Protein AF-Q31QG9-F1 (afdb_monomer_lite)

Organism: Synechococcus elongatus (strain ATCC 33912 / PCC 7942 / FACHB-805) (NCBI:txid1140)

Radius of gyration: 19.92 Å; chains: 1; bounding box: 50×26×46 Å

Sequence (46 aa):
MRSPRTMDFKLVLLLLTIPFTLATLYFGTRNGFYDSDDYHGNGTAH

Secondary structure (DSSP, 8-state):
-PPP-PPPHHHHHHHHHHHHHHHHHHHHT---STTSTT--S-SS--

Structure (mmCIF, N/CA/C/O backbone):
data_AF-Q31QG9-F1
#
_entry.id   AF-Q31QG9-F1
#
loop_
_atom_site.group_PDB
_atom_site.id
_atom_site.type_symbol
_atom_site.label_atom_id
_atom_site.label_alt_id
_atom_site.label_comp_id
_atom_site.label_asym_id
_atom_site.label_entity_id
_atom_site.label_seq_id
_atom_site.pdbx_PDB_ins_code
_atom_site.Cartn_x
_atom_site.Cartn_y
_atom_site.Cartn_z
_atom_site.occupancy
_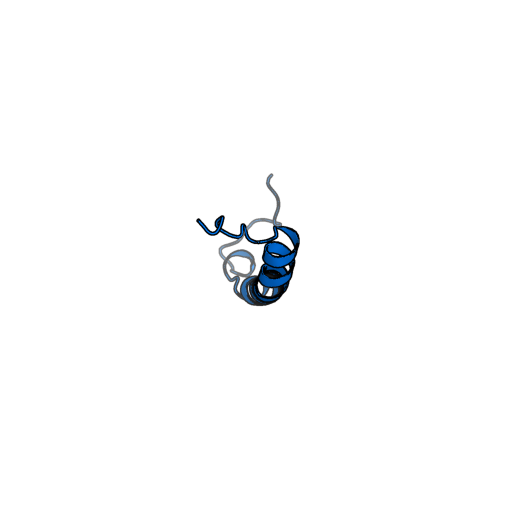atom_site.B_iso_or_equiv
_atom_site.auth_seq_id
_atom_site.auth_comp_id
_atom_site.auth_asym_id
_atom_site.auth_atom_id
_atom_site.pdbx_PDB_model_num
ATOM 1 N N . MET A 1 1 ? -35.759 1.674 25.627 1.00 53.25 1 MET A N 1
ATOM 2 C CA . MET A 1 1 ? -35.057 2.135 24.406 1.00 53.25 1 MET A CA 1
ATOM 3 C C . MET A 1 1 ? -33.605 1.676 24.496 1.00 53.25 1 MET A C 1
ATOM 5 O O . MET A 1 1 ? -32.957 2.022 25.475 1.00 53.25 1 MET A O 1
ATOM 9 N N . ARG A 1 2 ? -33.108 0.831 23.580 1.00 66.56 2 ARG A N 1
ATOM 10 C CA . ARG A 1 2 ? -31.682 0.448 23.558 1.00 66.56 2 ARG A CA 1
ATOM 11 C C . ARG A 1 2 ? -30.907 1.521 22.792 1.00 66.56 2 ARG A C 1
ATOM 13 O O . ARG A 1 2 ? -31.261 1.818 21.657 1.00 66.56 2 ARG A O 1
ATOM 20 N N . SER A 1 3 ? -29.893 2.098 23.431 1.00 70.12 3 SER A N 1
ATOM 21 C CA . SER A 1 3 ? -28.958 3.032 22.795 1.00 70.12 3 SER A CA 1
ATOM 22 C C . SER A 1 3 ? -28.213 2.339 21.638 1.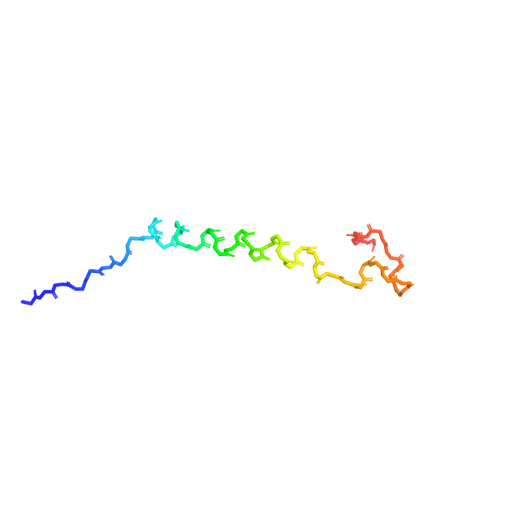00 70.12 3 SER A C 1
ATOM 24 O O . SER A 1 3 ? -27.818 1.177 21.813 1.00 70.12 3 SER A O 1
ATOM 26 N N . PRO A 1 4 ? -28.013 2.993 20.476 1.00 71.44 4 PRO A N 1
ATOM 27 C CA . PRO A 1 4 ? -27.158 2.466 19.420 1.00 71.44 4 PRO A CA 1
ATOM 28 C C . PRO A 1 4 ? -25.736 2.280 19.954 1.00 71.44 4 PRO A C 1
ATOM 30 O O . PRO A 1 4 ? -25.154 3.189 20.544 1.00 71.44 4 PRO A O 1
ATOM 33 N N . ARG A 1 5 ? -25.164 1.091 19.762 1.00 75.69 5 ARG A N 1
ATOM 34 C CA . ARG A 1 5 ? -23.775 0.831 20.143 1.00 75.69 5 ARG A CA 1
ATOM 35 C C . ARG A 1 5 ? -22.864 1.404 19.057 1.00 75.69 5 ARG A C 1
ATOM 37 O O . ARG A 1 5 ? -22.782 0.834 17.974 1.00 75.69 5 ARG A O 1
ATOM 44 N N . THR A 1 6 ? -22.197 2.517 19.340 1.00 79.19 6 THR A N 1
ATOM 45 C CA . THR A 1 6 ? -21.141 3.060 18.476 1.00 79.19 6 THR A CA 1
ATOM 46 C C . THR A 1 6 ? -19.999 2.046 18.366 1.00 79.19 6 THR A C 1
ATOM 48 O O . THR A 1 6 ? -19.599 1.459 19.373 1.00 79.19 6 THR A O 1
ATOM 51 N N . MET A 1 7 ? -19.489 1.812 17.153 1.00 82.31 7 MET A N 1
ATOM 52 C CA . MET A 1 7 ? -18.304 0.973 16.958 1.00 82.31 7 MET A CA 1
ATOM 53 C C . MET A 1 7 ? -17.066 1.640 17.559 1.00 82.31 7 MET A C 1
ATOM 55 O O . MET A 1 7 ? -16.839 2.833 17.364 1.00 82.31 7 MET A O 1
ATOM 59 N N . ASP A 1 8 ? -16.254 0.851 18.260 1.00 93.00 8 ASP A N 1
ATOM 60 C CA . ASP A 1 8 ? -14.980 1.315 18.801 1.00 93.00 8 ASP A CA 1
ATOM 61 C C . ASP A 1 8 ? -14.011 1.630 17.650 1.00 93.00 8 ASP A C 1
ATOM 63 O O . ASP A 1 8 ? -13.724 0.781 16.804 1.00 93.00 8 ASP A O 1
ATOM 67 N N . PHE A 1 9 ? -13.494 2.857 17.622 1.00 93.81 9 PHE A N 1
ATOM 68 C CA . PHE A 1 9 ? -12.549 3.316 16.608 1.00 93.81 9 PHE A CA 1
ATOM 69 C C . PHE A 1 9 ? -11.275 2.457 16.544 1.00 93.81 9 PHE A C 1
ATOM 71 O O . PHE A 1 9 ? -10.762 2.197 15.457 1.00 93.81 9 PHE A O 1
ATOM 78 N N . LYS A 1 10 ? -10.791 1.945 17.683 1.00 95.12 10 LYS A N 1
ATOM 79 C CA . LYS A 1 10 ? -9.639 1.033 17.733 1.00 95.12 10 LYS A CA 1
ATOM 80 C C . LYS A 1 10 ? -9.935 -0.263 16.989 1.00 95.12 10 LYS A C 1
ATOM 82 O O . LYS A 1 10 ? -9.061 -0.783 16.301 1.00 95.12 10 LYS A O 1
ATOM 87 N N . LEU A 1 11 ? -11.167 -0.763 17.098 1.00 94.69 11 LEU A N 1
ATOM 88 C CA . LEU A 1 11 ? -11.602 -1.962 16.385 1.00 94.69 11 LEU A CA 1
ATOM 89 C C . LEU A 1 11 ? -11.655 -1.713 14.872 1.00 94.69 11 LEU A C 1
ATOM 91 O O . LEU A 1 11 ? -11.211 -2.555 14.098 1.00 94.69 11 LEU A O 1
ATOM 95 N N . VAL A 1 12 ? -12.153 -0.547 14.450 1.00 95.50 12 VAL A N 1
ATOM 96 C CA . VAL A 1 12 ? -12.182 -0.153 13.032 1.00 95.50 12 VAL A CA 1
ATOM 97 C C . VAL A 1 12 ? -10.767 -0.086 12.459 1.00 95.50 12 VAL A C 1
ATOM 99 O O . VAL A 1 12 ? -10.510 -0.664 11.405 1.00 95.50 12 VAL A O 1
ATOM 102 N N . LEU A 1 13 ? -9.836 0.558 13.166 1.00 96.94 13 LEU A N 1
ATOM 103 C CA . LEU A 1 13 ? -8.438 0.623 12.742 1.00 96.94 13 LEU A CA 1
ATOM 104 C C . LEU A 1 13 ? -7.811 -0.768 12.628 1.00 96.94 13 LEU A C 1
ATOM 106 O O . LEU A 1 13 ? -7.227 -1.074 11.594 1.00 96.94 13 LEU A O 1
ATOM 110 N N . LEU A 1 14 ? -7.989 -1.623 13.642 1.00 96.50 14 LEU A N 1
ATOM 111 C CA . LEU A 1 14 ? -7.441 -2.981 13.640 1.00 96.50 14 LEU A CA 1
ATOM 112 C C . LEU A 1 14 ? -7.922 -3.789 12.425 1.00 96.50 14 LEU A C 1
ATOM 114 O O . LEU A 1 14 ? -7.129 -4.483 11.789 1.00 96.50 14 LEU A O 1
ATOM 118 N N . LEU A 1 15 ? -9.209 -3.673 12.084 1.00 96.81 15 LEU A N 1
ATOM 119 C CA . LEU A 1 15 ? -9.794 -4.365 10.935 1.00 96.81 15 LEU A CA 1
ATOM 120 C C . LEU A 1 15 ? -9.308 -3.807 9.595 1.00 96.81 15 LEU A C 1
ATOM 122 O O . LEU A 1 15 ? -9.157 -4.574 8.649 1.00 96.81 15 LEU A O 1
ATOM 126 N N . LEU A 1 16 ? -9.054 -2.499 9.499 1.00 98.25 16 LEU A N 1
ATOM 127 C CA . LEU A 1 16 ? -8.602 -1.865 8.259 1.00 98.25 16 LEU A CA 1
ATOM 128 C C . LEU A 1 16 ? -7.101 -2.019 8.010 1.00 98.25 16 LEU A C 1
ATOM 130 O O . LEU A 1 16 ? -6.695 -2.050 6.850 1.00 98.25 16 LEU A O 1
ATOM 134 N N . THR A 1 17 ? -6.274 -2.156 9.050 1.00 98.38 17 THR A 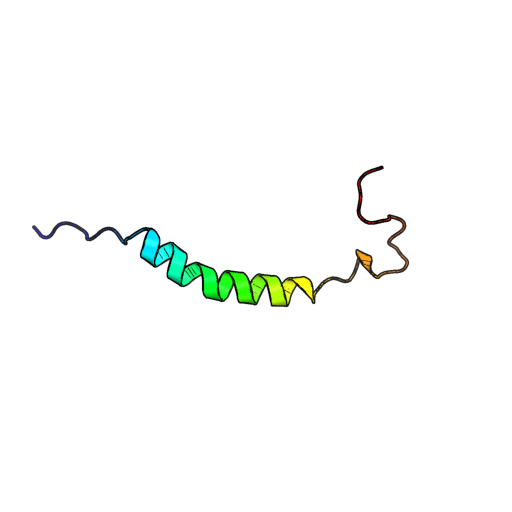N 1
ATOM 135 C CA . THR A 1 17 ? -4.819 -2.292 8.887 1.00 98.38 17 THR A CA 1
ATOM 136 C C . THR A 1 17 ? -4.448 -3.492 8.017 1.00 98.38 17 THR A C 1
ATOM 138 O O . THR A 1 17 ? -3.606 -3.358 7.138 1.00 98.38 17 THR A O 1
ATOM 141 N N . ILE A 1 18 ? -5.101 -4.642 8.202 1.00 97.88 18 ILE A N 1
ATOM 142 C CA . ILE A 1 18 ? -4.781 -5.870 7.457 1.00 97.88 18 ILE A CA 1
ATOM 143 C C . ILE A 1 18 ? -4.998 -5.701 5.938 1.00 97.88 18 ILE A C 1
ATOM 145 O O . ILE A 1 18 ? -4.031 -5.856 5.188 1.00 97.88 18 ILE A O 1
ATOM 149 N N . PRO A 1 19 ? -6.208 -5.369 5.441 1.00 98.38 19 PRO A N 1
ATOM 150 C CA . PRO A 1 19 ? -6.418 -5.173 4.010 1.00 98.38 19 PRO A CA 1
ATOM 151 C C . PRO A 1 19 ? -5.637 -3.972 3.472 1.00 98.38 19 PRO A C 1
ATOM 153 O O . PRO A 1 19 ? -5.177 -4.034 2.337 1.00 98.38 19 PRO A O 1
ATOM 156 N N . PHE A 1 20 ? -5.432 -2.916 4.268 1.00 98.44 20 PHE A N 1
ATOM 157 C CA . PHE A 1 20 ? -4.605 -1.778 3.866 1.00 98.44 20 PHE A CA 1
ATOM 158 C C . PHE A 1 20 ? -3.162 -2.206 3.578 1.00 98.44 20 PHE A C 1
ATOM 160 O O . PHE A 1 20 ? -2.659 -1.928 2.496 1.00 98.44 20 PHE A O 1
ATOM 167 N N . THR A 1 21 ? -2.515 -2.936 4.490 1.00 98.62 21 THR A N 1
ATOM 168 C CA . THR A 1 21 ? -1.140 -3.421 4.297 1.00 98.62 21 THR A CA 1
ATOM 169 C C . THR A 1 21 ? -1.026 -4.383 3.114 1.00 98.62 21 THR A C 1
ATOM 171 O O . THR A 1 21 ? -0.083 -4.294 2.334 1.00 98.62 21 THR A O 1
ATOM 174 N N . LEU A 1 22 ? -1.982 -5.298 2.937 1.00 98.62 22 LEU A N 1
ATOM 175 C CA . LEU A 1 22 ? -1.966 -6.195 1.777 1.00 98.62 22 LEU A CA 1
ATOM 176 C C . LEU A 1 22 ? -2.164 -5.426 0.465 1.00 98.62 22 LEU A C 1
ATOM 178 O O . LEU A 1 22 ? -1.490 -5.715 -0.523 1.00 98.62 22 LEU A O 1
ATOM 182 N N . ALA A 1 23 ? -3.046 -4.423 0.458 1.00 98.44 23 ALA A N 1
ATOM 183 C CA . ALA A 1 23 ? -3.265 -3.572 -0.701 1.00 98.44 23 ALA A CA 1
ATOM 184 C C . ALA A 1 23 ? -2.021 -2.740 -1.037 1.00 98.44 23 ALA A C 1
ATOM 186 O O . ALA A 1 23 ? -1.663 -2.666 -2.208 1.00 98.44 23 ALA A O 1
ATOM 187 N N . THR A 1 24 ? -1.329 -2.155 -0.052 1.00 98.00 24 THR A N 1
ATOM 188 C CA . THR A 1 24 ? -0.105 -1.382 -0.318 1.00 98.00 24 THR A CA 1
ATOM 189 C C . THR A 1 24 ? 0.998 -2.254 -0.902 1.00 98.00 24 THR A C 1
ATOM 191 O O . THR A 1 24 ? 1.624 -1.850 -1.879 1.00 98.00 24 THR A O 1
ATOM 194 N N . LEU A 1 25 ? 1.194 -3.468 -0.377 1.00 98.12 25 LEU A N 1
ATOM 195 C CA . LEU A 1 25 ? 2.137 -4.432 -0.949 1.00 98.12 25 LEU A CA 1
ATOM 196 C C . LEU A 1 25 ? 1.744 -4.815 -2.379 1.00 98.12 25 LEU A C 1
ATOM 198 O O . LEU A 1 25 ? 2.591 -4.819 -3.268 1.00 98.12 25 LEU A O 1
ATOM 202 N N . TYR A 1 26 ? 0.461 -5.093 -2.622 1.00 98.00 26 TYR A N 1
ATOM 203 C CA . TYR A 1 26 ? -0.024 -5.439 -3.954 1.00 98.00 26 TYR A CA 1
ATOM 204 C C . TYR A 1 26 ? 0.178 -4.290 -4.949 1.00 98.00 26 TYR A C 1
ATOM 206 O O . TYR A 1 26 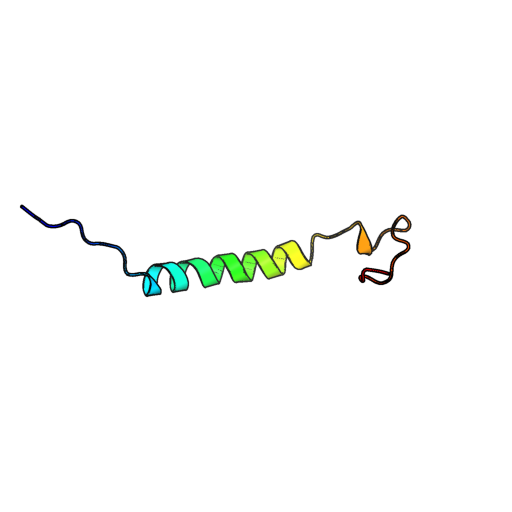? 0.865 -4.467 -5.953 1.00 98.00 26 TYR A O 1
ATOM 214 N N . PHE A 1 27 ? -0.366 -3.103 -4.672 1.00 97.38 27 PHE A N 1
ATOM 215 C CA . PHE A 1 27 ? -0.282 -1.956 -5.579 1.00 97.38 27 PHE A CA 1
ATOM 216 C C . PHE A 1 27 ? 1.144 -1.427 -5.741 1.00 97.38 27 PHE A C 1
ATOM 218 O O . PHE A 1 27 ? 1.477 -0.953 -6.822 1.00 97.38 27 PHE A O 1
ATOM 225 N N . GLY A 1 28 ? 2.011 -1.597 -4.738 1.00 95.38 28 GLY A N 1
ATOM 226 C CA . GLY A 1 28 ? 3.438 -1.296 -4.858 1.00 95.38 28 GLY A CA 1
ATOM 227 C C . GLY A 1 28 ? 4.144 -2.101 -5.957 1.00 95.38 28 GLY A C 1
ATOM 228 O O . GLY A 1 28 ? 5.104 -1.616 -6.540 1.00 95.38 28 GLY A O 1
ATOM 229 N N . THR A 1 29 ? 3.641 -3.295 -6.295 1.00 95.56 29 THR A N 1
ATOM 230 C CA . THR A 1 29 ? 4.158 -4.114 -7.414 1.00 95.56 29 THR A CA 1
ATOM 231 C C . THR A 1 29 ? 3.471 -3.841 -8.754 1.00 95.56 29 THR A C 1
ATOM 233 O O . THR A 1 29 ? 3.862 -4.401 -9.776 1.00 95.56 29 THR A O 1
ATOM 236 N N . ARG A 1 30 ? 2.412 -3.022 -8.773 1.00 95.00 30 ARG A N 1
ATOM 237 C CA . ARG A 1 30 ? 1.570 -2.760 -9.952 1.00 95.00 30 ARG A CA 1
ATOM 238 C C . ARG A 1 30 ? 1.784 -1.345 -10.481 1.00 95.00 30 ARG A C 1
ATOM 240 O O . ARG A 1 30 ? 0.832 -0.592 -10.658 1.00 95.00 30 ARG A O 1
ATOM 247 N N . ASN A 1 31 ? 3.038 -1.002 -10.736 1.00 90.06 31 ASN A N 1
ATOM 248 C CA . ASN A 1 31 ? 3.421 0.225 -11.420 1.00 90.06 31 ASN A CA 1
ATOM 249 C C . ASN A 1 31 ? 3.988 -0.106 -12.813 1.00 90.06 31 ASN A C 1
ATOM 251 O O . ASN A 1 31 ? 4.340 -1.251 -13.079 1.00 90.06 31 ASN A O 1
ATOM 255 N N . GLY A 1 32 ? 4.031 0.878 -13.710 1.00 91.31 32 GLY A N 1
ATOM 256 C CA . GLY A 1 32 ? 4.597 0.688 -15.050 1.00 91.31 32 GLY A CA 1
ATOM 257 C C . GLY A 1 32 ? 5.168 1.954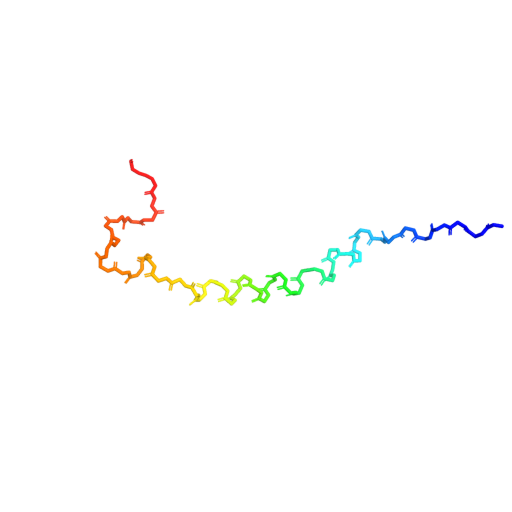 -15.674 1.00 91.31 32 GLY A C 1
ATOM 258 O O . GLY A 1 32 ? 6.102 1.864 -16.456 1.00 91.31 32 GLY A O 1
ATOM 259 N N . PHE A 1 33 ? 4.666 3.135 -15.299 1.00 93.75 33 PHE A N 1
ATOM 260 C CA . PHE A 1 33 ? 5.169 4.387 -15.863 1.00 93.75 33 PHE A CA 1
ATOM 261 C C . PHE A 1 33 ? 6.614 4.666 -15.432 1.00 93.75 33 PHE A C 1
ATOM 263 O O . PHE A 1 33 ? 7.459 4.888 -16.288 1.00 93.75 33 PHE A O 1
ATOM 270 N N . TYR A 1 34 ? 6.929 4.578 -14.133 1.00 92.25 34 TYR A N 1
ATOM 271 C CA . TYR A 1 34 ? 8.288 4.865 -13.637 1.00 92.25 34 TYR A CA 1
ATOM 272 C C . TYR A 1 34 ? 9.377 3.900 -14.140 1.00 92.25 34 TYR A C 1
ATOM 274 O O . TYR A 1 34 ? 10.550 4.248 -14.072 1.00 92.25 34 TYR A O 1
ATOM 282 N N . ASP A 1 35 ? 8.992 2.727 -14.650 1.00 91.81 35 ASP A N 1
ATOM 283 C CA . ASP A 1 35 ? 9.907 1.723 -15.212 1.00 91.81 35 ASP A CA 1
ATOM 284 C C . ASP A 1 35 ? 9.897 1.717 -16.755 1.00 91.81 35 ASP A C 1
ATOM 286 O O . ASP A 1 35 ? 10.528 0.864 -17.377 1.00 91.81 35 ASP A O 1
ATOM 290 N N . SER A 1 36 ? 9.142 2.627 -17.381 1.00 94.06 36 SER A N 1
ATOM 291 C CA . SER A 1 36 ? 9.018 2.729 -18.838 1.00 94.06 36 SER A CA 1
ATOM 292 C C . SER A 1 36 ? 10.043 3.684 -19.443 1.00 94.06 36 SER A C 1
ATOM 294 O O . SER A 1 36 ? 10.506 4.612 -18.781 1.00 94.06 36 SER A O 1
ATOM 296 N N . ASP A 1 37 ? 10.313 3.511 -20.738 1.00 95.62 37 ASP A N 1
ATOM 297 C CA . ASP A 1 37 ? 11.188 4.403 -21.513 1.00 95.62 37 ASP A CA 1
ATOM 298 C C . ASP A 1 3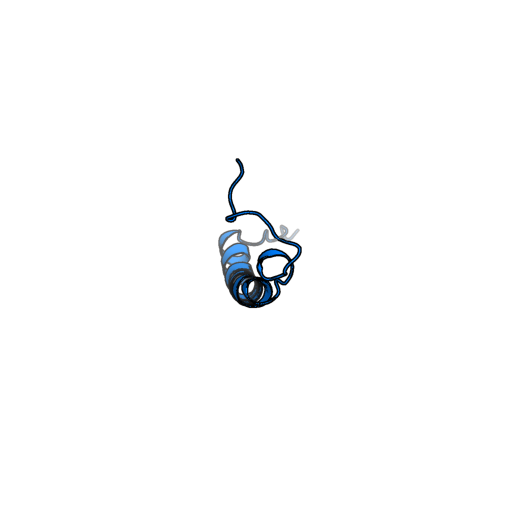7 ? 10.645 5.842 -21.610 1.00 95.62 37 ASP A C 1
ATOM 300 O O . ASP A 1 37 ? 11.400 6.780 -21.852 1.00 95.62 37 ASP A O 1
ATOM 304 N N . ASP A 1 38 ? 9.342 6.039 -21.383 1.00 95.12 38 ASP A N 1
ATOM 305 C CA . ASP A 1 38 ? 8.704 7.359 -21.382 1.00 95.12 38 ASP A CA 1
ATOM 306 C C . ASP A 1 38 ? 9.032 8.171 -20.115 1.00 95.12 38 ASP A C 1
ATOM 308 O O . ASP A 1 38 ? 8.767 9.381 -20.044 1.00 95.12 38 ASP A O 1
ATOM 312 N N . TYR A 1 39 ? 9.613 7.529 -19.097 1.00 93.69 39 TYR A N 1
ATOM 313 C CA . TYR A 1 39 ? 9.974 8.173 -17.849 1.00 93.69 39 TYR A CA 1
ATOM 314 C C . TYR A 1 39 ? 11.413 8.690 -17.856 1.00 93.69 39 TYR A C 1
ATOM 316 O O . TYR A 1 39 ? 12.385 7.945 -17.800 1.00 93.69 39 TYR A O 1
ATOM 324 N N . HIS A 1 40 ? 11.535 10.016 -17.854 1.00 93.94 40 HIS A N 1
ATOM 325 C CA . HIS A 1 40 ? 12.818 10.718 -17.962 1.00 93.94 40 HIS A CA 1
ATOM 326 C C . HIS A 1 40 ? 13.293 11.338 -16.633 1.00 93.94 40 HIS A C 1
ATOM 328 O O . HIS A 1 40 ? 14.284 12.065 -16.600 1.00 93.94 40 HIS A O 1
ATOM 334 N N . GLY A 1 41 ? 12.556 11.109 -15.543 1.00 91.94 41 GLY A N 1
ATOM 335 C CA . GLY A 1 41 ? 12.848 11.661 -14.220 1.00 91.94 41 GLY A CA 1
ATOM 336 C C . GLY A 1 41 ? 13.630 10.700 -13.326 1.00 91.94 41 GLY A C 1
ATOM 337 O O . GLY A 1 41 ? 13.826 9.532 -13.637 1.00 91.94 41 GLY A O 1
ATOM 338 N N . ASN A 1 42 ? 14.037 11.183 -12.154 1.00 92.00 42 ASN A N 1
ATOM 339 C CA . ASN A 1 42 ? 14.688 10.379 -11.109 1.00 92.00 42 ASN A CA 1
ATOM 340 C C . ASN A 1 42 ? 13.746 10.013 -9.943 1.00 92.00 42 ASN A C 1
ATOM 342 O O . ASN A 1 42 ? 14.180 9.426 -8.957 1.00 92.00 42 ASN A O 1
ATOM 346 N N . GLY A 1 43 ? 12.472 10.396 -10.021 1.00 87.31 43 GLY A N 1
ATOM 347 C CA . GLY A 1 43 ? 11.481 10.168 -8.961 1.00 87.31 43 GLY A CA 1
ATOM 348 C C . GLY A 1 43 ? 11.234 11.381 -8.069 1.00 87.31 43 GLY A C 1
ATOM 349 O O . GLY A 1 43 ? 10.452 11.280 -7.129 1.00 87.31 43 GLY A O 1
ATOM 350 N N . THR A 1 44 ? 11.873 12.521 -8.345 1.00 90.12 44 THR A N 1
ATOM 351 C CA . THR A 1 44 ? 11.720 13.752 -7.561 1.00 90.12 44 THR A CA 1
ATOM 352 C C . THR A 1 44 ? 11.273 14.921 -8.429 1.00 90.12 44 THR A C 1
ATOM 354 O O . THR A 1 44 ? 11.510 14.929 -9.635 1.00 90.12 44 THR A O 1
ATOM 357 N N . ALA A 1 45 ? 10.655 15.928 -7.811 1.00 88.06 45 ALA A N 1
ATOM 358 C CA . ALA A 1 45 ? 10.464 17.216 -8.467 1.00 88.06 45 ALA A CA 1
ATOM 359 C C . ALA A 1 45 ? 11.828 17.907 -8.643 1.00 88.06 45 ALA A C 1
ATOM 361 O O . ALA A 1 45 ? 12.631 17.914 -7.707 1.00 88.06 45 ALA A O 1
ATOM 362 N N . HIS A 1 46 ? 12.068 18.467 -9.827 1.00 69.62 46 HIS A N 1
ATOM 363 C CA . HIS A 1 46 ? 13.246 19.264 -10.172 1.00 69.62 46 HIS A CA 1
ATOM 364 C C . HIS A 1 46 ? 12.804 20.669 -10.593 1.00 69.62 46 HIS A C 1
ATOM 366 O O . HIS A 1 46 ? 11.683 20.788 -11.137 1.00 69.62 46 HIS A O 1
#

pLDDT: mean 90.78, std 10.09, range [53.25, 98.62]

Foldseek 3Di:
DDDDDDDDPVVVCVVVVVVVVVVCVVVVVVDDPCVDPVHPDPPDDD